Protein AF-A0A8H6CMC5-F1 (afdb_monomer_lite)

Foldseek 3Di:
DDDDDDPPDDDDDPPPDDDDDDDDPDPDDDDDDDDDDDDVVVPDCPVVVVVVCCVQPNDPVPDDVVDDRPPVSCCNPVPNNQPDPPPPPGRDDD

Organism: NCBI:txid560253

Sequence (94 aa):
MDVSMDRKDNCIDPAYLAHRSGANKSPEDRRVVYATYNCKAEGDLHEEYYRDRAKEWPATHMRKEGGELGATVALRYGFGSPMLSVASGKQLEV

Structure (mmCIF, N/CA/C/O backbone):
data_AF-A0A8H6CMC5-F1
#
_entry.id   AF-A0A8H6CMC5-F1
#
loop_
_atom_site.group_PDB
_atom_site.id
_atom_site.type_symbol
_atom_site.label_atom_id
_atom_site.label_alt_id
_atom_site.label_comp_id
_atom_site.label_asym_id
_atom_site.label_entity_id
_atom_site.label_seq_id
_atom_site.pdbx_PDB_ins_code
_atom_site.Cartn_x
_atom_site.Cartn_y
_atom_site.Cartn_z
_atom_site.occupancy
_atom_site.B_iso_or_equiv
_atom_site.auth_seq_id
_atom_site.auth_comp_id
_atom_site.auth_asym_id
_atom_site.auth_atom_id
_atom_site.pdbx_PDB_model_num
ATOM 1 N N . MET A 1 1 ? -18.099 2.878 -9.718 1.00 57.91 1 MET A N 1
ATOM 2 C CA . MET A 1 1 ? -18.335 1.581 -10.383 1.00 57.91 1 MET A CA 1
ATOM 3 C C . MET A 1 1 ? -18.133 0.529 -9.316 1.00 57.91 1 MET A C 1
ATOM 5 O O . MET A 1 1 ? -17.048 0.494 -8.756 1.00 57.91 1 MET A O 1
ATOM 9 N N . ASP A 1 2 ? -19.167 -0.239 -8.987 1.00 73.38 2 ASP A N 1
ATOM 10 C CA . ASP A 1 2 ? -19.037 -1.382 -8.081 1.00 73.38 2 ASP A CA 1
ATOM 11 C C . ASP A 1 2 ? -18.861 -2.640 -8.926 1.00 73.38 2 ASP A C 1
ATOM 13 O O . ASP A 1 2 ? -19.709 -2.955 -9.762 1.00 73.38 2 ASP A O 1
ATOM 17 N N . VAL A 1 3 ? -17.735 -3.324 -8.736 1.00 83.56 3 VAL A N 1
ATOM 18 C CA . VAL A 1 3 ? -17.427 -4.598 -9.390 1.00 83.56 3 VAL A CA 1
ATOM 19 C C . VAL A 1 3 ? -17.430 -5.671 -8.311 1.00 83.56 3 VAL A C 1
ATOM 21 O O . VAL A 1 3 ? -16.744 -5.542 -7.299 1.00 83.56 3 VAL A O 1
ATOM 24 N N . SER A 1 4 ? -18.238 -6.712 -8.505 1.00 87.75 4 SER A N 1
ATOM 25 C CA . SER A 1 4 ? -18.236 -7.869 -7.611 1.00 87.75 4 SER A CA 1
ATOM 26 C C . SER A 1 4 ? -17.018 -8.741 -7.915 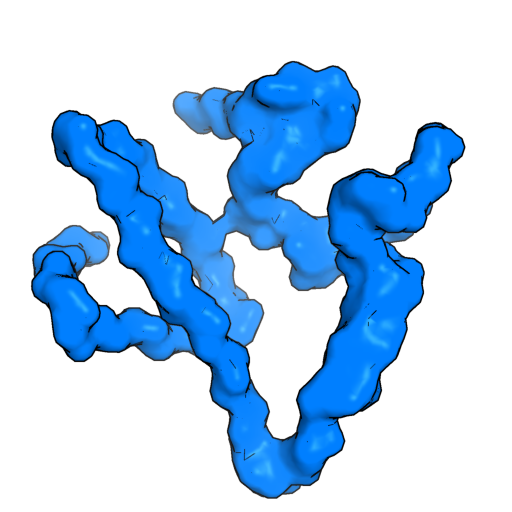1.00 87.75 4 SER A C 1
ATOM 28 O O . SER A 1 4 ? -16.706 -8.949 -9.084 1.00 87.75 4 SER A O 1
ATOM 30 N N . MET A 1 5 ? -16.338 -9.220 -6.874 1.00 88.81 5 MET A N 1
ATOM 31 C CA . MET A 1 5 ? -15.138 -10.054 -6.977 1.00 88.81 5 MET A CA 1
ATOM 32 C C . MET A 1 5 ? -15.336 -11.338 -6.168 1.00 88.81 5 MET A C 1
ATOM 34 O O . MET A 1 5 ? -15.832 -11.285 -5.039 1.00 88.81 5 MET A O 1
ATOM 38 N N . ASP A 1 6 ? -14.918 -12.472 -6.719 1.00 91.69 6 ASP A N 1
ATOM 39 C CA . ASP A 1 6 ? -14.780 -13.745 -6.010 1.00 91.69 6 ASP A CA 1
ATOM 40 C C . ASP A 1 6 ? -13.323 -13.954 -5.546 1.00 91.69 6 ASP A C 1
ATOM 42 O O . ASP A 1 6 ? -12.404 -13.229 -5.921 1.00 91.69 6 ASP A O 1
ATOM 46 N N . ARG A 1 7 ? -13.075 -14.974 -4.720 1.00 89.31 7 ARG A N 1
ATOM 47 C CA . ARG A 1 7 ? -11.792 -15.270 -4.055 1.00 89.31 7 ARG A CA 1
ATOM 48 C C . ARG A 1 7 ? -10.592 -15.443 -4.993 1.00 89.31 7 ARG A C 1
ATOM 50 O O . ARG A 1 7 ? -9.465 -15.474 -4.507 1.00 89.31 7 ARG A O 1
ATOM 57 N N . LYS A 1 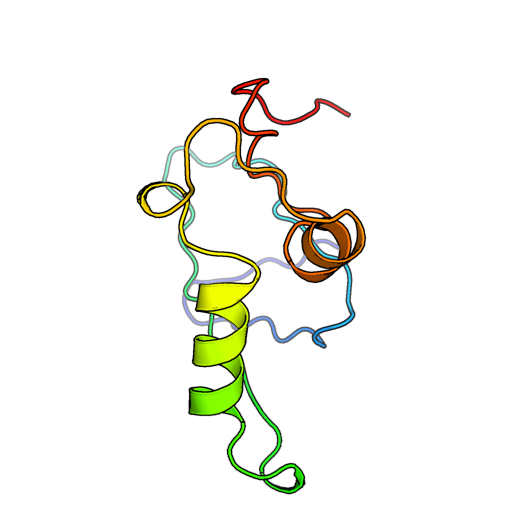8 ? -10.818 -15.637 -6.294 1.00 91.94 8 LYS A N 1
ATOM 58 C CA . LYS A 1 8 ? -9.769 -15.824 -7.311 1.00 91.94 8 LYS A CA 1
ATOM 59 C C . LYS A 1 8 ? -9.520 -14.580 -8.160 1.00 91.94 8 LYS A C 1
ATOM 61 O O . LYS A 1 8 ? -8.561 -14.573 -8.933 1.00 91.94 8 LYS A O 1
ATOM 66 N N . ASP A 1 9 ? -10.361 -13.562 -8.027 1.00 94.75 9 ASP A N 1
ATOM 67 C CA . ASP A 1 9 ? -10.219 -12.336 -8.793 1.00 94.75 9 ASP A CA 1
ATOM 68 C C . ASP A 1 9 ? -9.118 -11.466 -8.193 1.00 94.75 9 ASP A C 1
ATOM 70 O O . ASP A 1 9 ? -8.934 -11.393 -6.977 1.00 94.75 9 ASP A O 1
ATOM 74 N N . ASN A 1 10 ? -8.377 -10.793 -9.070 1.00 91.81 10 ASN A N 1
ATOM 75 C CA . ASN A 1 10 ? -7.275 -9.922 -8.689 1.00 91.81 10 ASN A CA 1
ATOM 76 C C . ASN A 1 10 ? -7.578 -8.496 -9.144 1.00 91.81 10 ASN A C 1
ATOM 78 O O . ASN A 1 10 ? -8.048 -8.286 -10.262 1.00 91.81 10 ASN A O 1
ATOM 82 N N . CYS A 1 11 ? -7.275 -7.524 -8.285 1.00 90.19 11 CYS A N 1
ATOM 83 C CA . CYS A 1 11 ? -7.265 -6.107 -8.632 1.00 90.19 11 CYS A CA 1
ATOM 84 C C . CYS A 1 11 ? -5.809 -5.654 -8.739 1.00 90.19 11 CYS A C 1
ATOM 86 O O . CYS A 1 11 ? -5.009 -5.953 -7.852 1.00 90.19 11 CYS A O 1
ATOM 88 N N . ILE A 1 12 ? -5.464 -4.974 -9.831 1.00 90.25 12 ILE A N 1
ATOM 89 C CA . ILE A 1 12 ? -4.126 -4.425 -10.052 1.00 90.25 12 ILE A CA 1
ATOM 90 C C . ILE A 1 12 ? -4.285 -2.932 -10.281 1.00 90.25 12 ILE A C 1
ATOM 92 O O . ILE A 1 12 ? -4.862 -2.513 -11.282 1.00 90.25 12 ILE A O 1
ATOM 96 N N . ASP A 1 13 ? -3.723 -2.153 -9.366 1.00 87.56 13 ASP A N 1
ATOM 97 C CA . ASP A 1 13 ? -3.776 -0.700 -9.393 1.00 87.56 13 ASP A CA 1
ATOM 98 C C . ASP A 1 13 ? -2.355 -0.126 -9.513 1.00 87.56 13 ASP A C 1
ATOM 100 O O . ASP A 1 13 ? -1.428 -0.631 -8.868 1.00 87.56 13 ASP A O 1
ATOM 104 N N . PRO A 1 14 ? -2.140 0.933 -10.316 1.00 86.88 14 PRO A N 1
ATOM 105 C CA . PRO A 1 14 ? -0.878 1.662 -10.311 1.00 86.88 14 PRO A CA 1
ATOM 106 C C . PRO A 1 14 ? -0.564 2.208 -8.914 1.00 86.88 14 PRO A C 1
ATOM 108 O O . PRO A 1 14 ? -1.462 2.663 -8.207 1.00 86.88 14 PRO A O 1
ATOM 111 N N . ALA A 1 15 ? 0.720 2.274 -8.552 1.00 80.81 15 ALA A N 1
ATOM 112 C CA . ALA A 1 15 ? 1.164 2.745 -7.234 1.00 80.81 15 ALA A CA 1
ATOM 113 C C . ALA A 1 15 ? 0.690 4.170 -6.868 1.00 80.81 15 ALA A C 1
ATOM 115 O O . ALA A 1 15 ? 0.657 4.529 -5.694 1.00 80.81 15 ALA A O 1
ATOM 116 N N . TYR A 1 16 ? 0.316 4.978 -7.864 1.00 79.62 16 TYR A N 1
ATOM 117 C CA . TYR A 1 16 ? -0.146 6.359 -7.692 1.00 79.62 16 TYR A CA 1
ATOM 118 C C . TYR A 1 16 ? -1.673 6.511 -7.702 1.00 79.62 16 TYR A C 1
ATOM 120 O O . TYR A 1 16 ? -2.176 7.628 -7.575 1.00 79.62 16 TYR A O 1
ATOM 128 N N . LEU A 1 17 ? -2.428 5.420 -7.864 1.00 82.38 17 LEU A N 1
ATOM 129 C CA . LEU A 1 17 ? -3.884 5.469 -7.812 1.00 82.38 17 LEU A CA 1
ATOM 130 C C . LEU A 1 17 ? -4.341 5.495 -6.352 1.00 82.38 17 LEU A C 1
ATOM 132 O O . LEU A 1 17 ? -4.224 4.503 -5.635 1.00 82.38 17 LEU A O 1
ATOM 136 N N . ALA A 1 18 ? -4.886 6.627 -5.910 1.00 78.00 18 ALA A N 1
ATOM 137 C CA . ALA A 1 18 ? -5.472 6.733 -4.580 1.00 78.00 18 ALA A CA 1
ATOM 138 C C . ALA A 1 18 ? -6.693 5.803 -4.457 1.00 78.00 18 ALA A C 1
ATOM 140 O O . ALA A 1 18 ? -7.661 5.936 -5.206 1.00 78.00 18 ALA A O 1
ATOM 141 N N . HIS A 1 19 ? -6.661 4.880 -3.494 1.00 79.81 19 HIS A N 1
ATOM 142 C CA . HIS A 1 19 ? -7.736 3.921 -3.244 1.00 79.81 19 HIS A CA 1
ATOM 143 C C . HIS A 1 19 ? -7.891 3.638 -1.745 1.00 79.81 19 HIS A C 1
ATOM 145 O O . HIS A 1 19 ? -6.973 3.838 -0.951 1.00 79.81 19 HIS A O 1
ATOM 151 N N . ARG A 1 20 ? -9.081 3.178 -1.341 1.00 79.81 20 ARG A N 1
ATOM 152 C CA . ARG A 1 20 ? -9.370 2.752 0.035 1.00 79.81 20 ARG A CA 1
ATOM 153 C C . ARG A 1 20 ? -10.399 1.634 0.060 1.00 79.81 20 ARG A C 1
ATOM 155 O O . ARG A 1 20 ? -11.253 1.542 -0.816 1.00 79.81 20 ARG A O 1
ATOM 162 N N . SER A 1 21 ? -10.378 0.845 1.129 1.00 80.31 21 SER A N 1
ATOM 163 C CA . SER A 1 21 ? -11.480 -0.068 1.423 1.00 80.31 21 SER A CA 1
ATOM 164 C C . SER A 1 21 ? -12.747 0.707 1.803 1.00 80.31 21 SER A C 1
ATOM 166 O O . SER A 1 21 ? -12.706 1.644 2.611 1.00 80.31 21 SER A O 1
ATOM 168 N N . GLY A 1 22 ? -13.882 0.280 1.249 1.00 82.06 22 GLY A N 1
ATOM 169 C CA . GLY A 1 22 ? -15.206 0.627 1.766 1.00 82.06 22 GLY A CA 1
ATOM 170 C C . GLY A 1 22 ? -15.530 -0.136 3.056 1.00 82.06 22 GLY A C 1
ATOM 171 O O . GLY A 1 22 ? -14.825 -1.082 3.426 1.00 82.06 22 GLY A O 1
ATOM 172 N N . ALA A 1 23 ? -16.614 0.252 3.732 1.00 83.31 23 ALA A N 1
ATOM 173 C CA . ALA A 1 23 ? -17.097 -0.448 4.924 1.00 83.31 23 ALA A CA 1
ATOM 174 C C . ALA A 1 23 ? -17.330 -1.947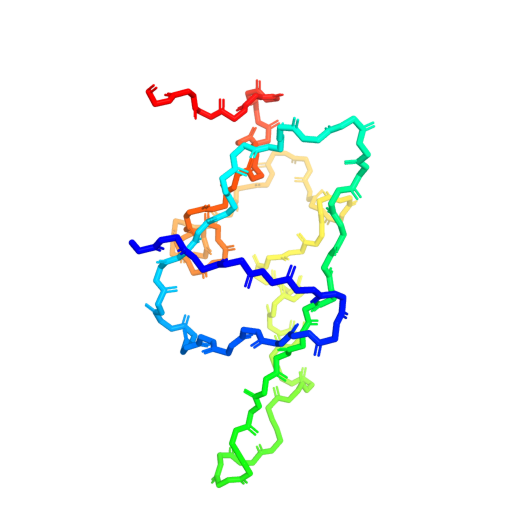 4.648 1.00 83.31 23 ALA A C 1
ATOM 176 O O . ALA A 1 23 ? -17.735 -2.332 3.546 1.00 83.31 23 ALA A O 1
ATOM 177 N N . ASN A 1 24 ? -17.067 -2.803 5.640 1.00 84.44 24 ASN A N 1
ATOM 178 C CA . ASN A 1 24 ? -17.455 -4.207 5.554 1.00 84.44 24 ASN A CA 1
ATOM 179 C C . ASN A 1 24 ? -18.917 -4.360 5.989 1.00 84.44 24 ASN A C 1
ATOM 181 O O . ASN A 1 24 ? -19.264 -3.978 7.101 1.00 84.44 24 ASN A O 1
ATOM 185 N N . LYS A 1 25 ? -19.765 -4.881 5.098 1.00 86.19 25 LYS A N 1
ATOM 186 C CA . LYS A 1 25 ? -21.196 -5.111 5.354 1.00 86.19 25 LYS A CA 1
ATOM 187 C C . LYS A 1 25 ? -21.538 -6.600 5.500 1.00 86.19 25 LYS A C 1
ATOM 189 O O . LYS A 1 25 ? -22.703 -6.920 5.712 1.00 86.19 25 LYS A O 1
ATOM 194 N N . SER A 1 26 ? -20.563 -7.502 5.348 1.00 84.06 26 SER A N 1
ATOM 195 C CA . SER A 1 26 ? -20.766 -8.936 5.562 1.00 84.06 26 SER A CA 1
ATOM 196 C C . SER A 1 26 ? -20.620 -9.296 7.046 1.00 84.06 26 SER A C 1
ATOM 198 O O . SER A 1 26 ? -19.945 -8.583 7.791 1.00 84.06 26 SER A O 1
ATOM 200 N N . PRO A 1 27 ? -21.208 -10.422 7.484 1.00 87.94 27 PRO A N 1
ATOM 201 C CA . PRO A 1 27 ? -20.994 -10.956 8.830 1.00 87.94 27 PRO A CA 1
ATOM 202 C C . PRO A 1 27 ? -19.620 -11.632 9.008 1.00 87.94 27 PRO A C 1
ATOM 204 O O . PRO A 1 27 ? -19.322 -12.125 10.090 1.00 87.94 27 PRO A O 1
ATOM 207 N N . GLU A 1 28 ? -18.793 -11.676 7.960 1.00 87.94 28 GLU A N 1
ATOM 208 C CA . GLU A 1 28 ? -17.497 -12.361 7.938 1.00 87.94 28 GLU A CA 1
ATOM 209 C C . GLU A 1 28 ? -16.344 -11.385 7.677 1.00 87.94 28 GLU A C 1
ATOM 211 O O . GLU A 1 28 ? -16.514 -10.360 7.008 1.00 87.94 28 GLU A O 1
ATOM 216 N N . ASP A 1 29 ? -15.142 -11.738 8.139 1.00 85.38 29 ASP A N 1
ATOM 217 C CA . ASP A 1 29 ? -13.918 -10.990 7.848 1.00 85.38 29 ASP A CA 1
ATOM 218 C C . ASP A 1 29 ? -13.622 -10.954 6.341 1.00 85.38 29 ASP A C 1
ATOM 220 O O . ASP A 1 29 ? -13.447 -11.992 5.698 1.00 85.38 29 ASP A O 1
ATOM 224 N N . ARG A 1 30 ? -13.435 -9.753 5.786 1.00 86.00 30 ARG A N 1
ATOM 225 C CA . ARG A 1 30 ? -12.908 -9.576 4.427 1.00 86.00 30 ARG A CA 1
ATOM 226 C C . ARG A 1 30 ? -11.381 -9.504 4.462 1.00 86.00 30 ARG A C 1
ATOM 228 O O . ARG A 1 30 ? -10.820 -8.534 4.966 1.00 86.00 30 ARG A O 1
ATOM 2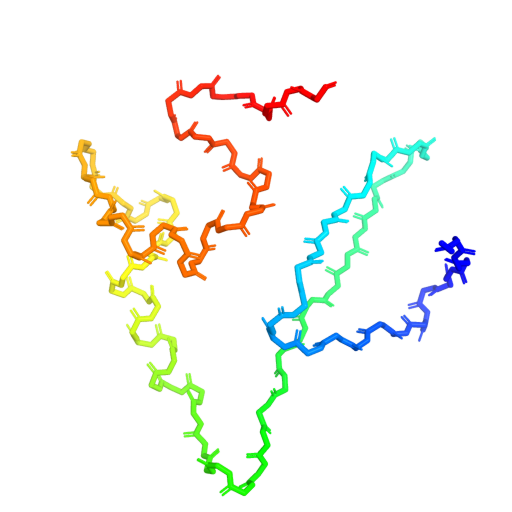35 N N . ARG A 1 31 ? -10.712 -10.517 3.905 1.00 85.88 31 ARG A N 1
ATOM 236 C CA . ARG A 1 31 ? -9.243 -10.629 3.856 1.00 85.88 31 ARG A CA 1
ATOM 237 C C . ARG A 1 31 ? -8.744 -10.520 2.416 1.00 85.88 31 ARG A C 1
ATOM 239 O O . ARG A 1 31 ? -9.366 -11.071 1.515 1.00 85.88 31 ARG A O 1
ATOM 246 N N . VAL A 1 32 ? -7.622 -9.831 2.219 1.00 86.12 32 VAL A N 1
ATOM 247 C CA . VAL A 1 32 ? -6.953 -9.647 0.920 1.00 86.12 32 VAL A CA 1
ATOM 248 C C . VAL A 1 32 ? -5.455 -9.856 1.112 1.00 86.12 32 VAL A C 1
ATOM 250 O O . VAL A 1 32 ? -4.899 -9.447 2.133 1.00 86.12 32 VAL A O 1
ATOM 253 N N . VAL A 1 33 ? -4.807 -10.490 0.135 1.00 87.50 33 VAL A N 1
ATOM 254 C CA . VAL A 1 33 ? -3.344 -10.572 0.057 1.00 87.50 33 VAL A CA 1
ATOM 255 C C . VAL A 1 33 ? -2.855 -9.460 -0.860 1.00 87.50 33 VAL A C 1
ATOM 257 O O . VAL A 1 33 ? -3.302 -9.356 -1.998 1.00 87.50 33 VAL A O 1
ATOM 260 N N . TYR A 1 34 ? -1.937 -8.636 -0.360 1.00 86.06 34 TYR A N 1
ATOM 261 C CA . TYR A 1 34 ? -1.317 -7.568 -1.137 1.00 86.06 34 TYR A CA 1
ATOM 262 C C . TYR A 1 34 ? 0.029 -8.035 -1.680 1.00 86.06 34 TYR A C 1
ATOM 264 O O . TYR A 1 34 ? 0.909 -8.420 -0.910 1.00 86.06 34 TYR A O 1
ATOM 272 N N . ALA A 1 35 ? 0.185 -7.967 -2.999 1.00 87.19 35 ALA A N 1
ATOM 273 C CA . ALA A 1 35 ? 1.447 -8.199 -3.683 1.00 87.19 35 ALA A CA 1
ATOM 274 C C . ALA A 1 35 ? 1.835 -6.937 -4.458 1.00 87.19 35 ALA A C 1
ATOM 276 O O . ALA A 1 35 ? 1.024 -6.387 -5.202 1.00 87.19 35 ALA A O 1
ATOM 277 N N . THR A 1 36 ? 3.075 -6.486 -4.283 1.00 85.81 36 THR A N 1
ATOM 278 C CA . THR A 1 36 ? 3.625 -5.357 -5.038 1.00 85.81 36 THR A CA 1
ATOM 279 C C . THR A 1 36 ? 4.419 -5.896 -6.215 1.00 85.81 36 THR A C 1
ATOM 281 O O . THR A 1 36 ? 5.292 -6.744 -6.043 1.00 85.81 36 THR A O 1
ATOM 284 N N . TYR A 1 37 ? 4.124 -5.391 -7.407 1.00 87.56 37 TYR A N 1
ATOM 285 C CA . TYR A 1 37 ? 4.867 -5.704 -8.618 1.00 87.56 37 TYR A CA 1
ATOM 286 C C . TYR A 1 37 ? 5.853 -4.575 -8.934 1.00 87.56 37 TYR A C 1
ATOM 288 O O . TYR A 1 37 ? 5.474 -3.405 -8.931 1.00 87.56 37 TYR A O 1
ATOM 296 N N . ASN A 1 38 ? 7.100 -4.934 -9.232 1.00 89.94 38 ASN A N 1
ATOM 297 C CA . ASN A 1 38 ? 8.117 -4.034 -9.771 1.00 89.94 38 ASN A CA 1
ATOM 298 C C . ASN A 1 38 ? 8.428 -4.446 -11.218 1.00 89.94 38 ASN A C 1
ATOM 300 O O . ASN A 1 38 ? 8.494 -5.633 -11.547 1.00 89.94 38 ASN A O 1
ATOM 304 N N . CYS A 1 39 ? 8.576 -3.457 -12.100 1.00 88.31 39 CYS A N 1
ATOM 305 C CA . CYS A 1 39 ? 8.868 -3.715 -13.498 1.00 88.31 39 CYS A CA 1
ATOM 306 C C . CYS A 1 39 ? 10.316 -4.187 -13.656 1.00 88.31 39 CYS A C 1
ATOM 308 O O . CYS A 1 39 ? 11.245 -3.495 -13.254 1.00 88.31 39 CYS A O 1
ATOM 310 N N . LYS A 1 40 ? 10.529 -5.313 -14.347 1.00 90.50 40 LYS A N 1
ATOM 311 C CA . LYS A 1 40 ? 11.874 -5.874 -14.579 1.00 90.50 40 LYS A CA 1
ATOM 312 C C . LYS A 1 40 ? 12.863 -4.882 -15.215 1.00 90.50 40 LYS A C 1
ATOM 314 O O . LYS A 1 40 ? 14.062 -4.986 -14.980 1.00 90.50 40 LYS A O 1
ATOM 319 N N . ALA A 1 41 ? 12.377 -3.941 -16.028 1.00 94.31 41 ALA A N 1
ATOM 320 C CA . ALA A 1 41 ? 13.215 -2.924 -16.669 1.00 94.31 41 ALA A CA 1
ATOM 321 C C . ALA A 1 41 ? 13.822 -1.912 -15.676 1.00 94.31 41 ALA A C 1
ATOM 323 O O . ALA A 1 41 ? 14.805 -1.258 -16.010 1.00 94.31 41 ALA A O 1
ATOM 324 N N . GLU A 1 42 ? 13.266 -1.801 -14.469 1.00 90.81 42 GLU A N 1
ATOM 325 C CA . GLU A 1 42 ? 13.736 -0.906 -13.404 1.00 90.81 42 GLU A CA 1
ATOM 326 C C . GLU A 1 42 ? 14.780 -1.577 -12.492 1.00 90.81 42 GLU A C 1
ATOM 328 O O . GLU A 1 42 ? 15.296 -0.941 -11.577 1.00 90.81 42 GLU A O 1
ATOM 333 N N . GLY A 1 43 ? 15.113 -2.849 -12.748 1.00 93.56 43 GLY A N 1
ATOM 334 C CA . GLY A 1 43 ? 15.960 -3.657 -11.871 1.00 93.56 43 GLY A CA 1
ATOM 335 C C . GLY A 1 43 ? 15.198 -4.208 -10.665 1.00 93.56 43 GLY A C 1
ATOM 336 O O . GLY A 1 43 ? 13.980 -4.088 -10.585 1.00 93.56 43 GLY A O 1
ATOM 337 N N . ASP A 1 44 ? 15.922 -4.843 -9.742 1.00 90.81 44 ASP A N 1
ATOM 338 C CA . ASP A 1 44 ? 15.349 -5.357 -8.496 1.00 90.81 44 ASP A CA 1
ATOM 339 C C . ASP A 1 44 ? 15.394 -4.277 -7.410 1.00 90.81 44 ASP A C 1
ATOM 341 O O . ASP A 1 44 ? 16.459 -3.930 -6.898 1.00 90.81 44 ASP A O 1
ATOM 345 N N . LEU A 1 45 ? 14.221 -3.738 -7.080 1.00 90.69 45 LEU A N 1
ATOM 346 C CA . LEU A 1 45 ? 14.057 -2.682 -6.079 1.00 90.69 45 LEU A CA 1
ATOM 347 C C . LEU A 1 45 ? 13.630 -3.221 -4.704 1.00 90.69 45 LEU A C 1
ATOM 349 O O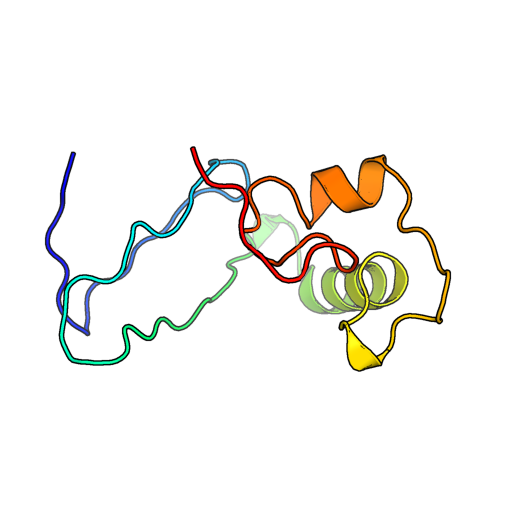 . LEU A 1 45 ? 13.387 -2.427 -3.795 1.00 90.69 45 LEU A O 1
ATOM 353 N N . HIS A 1 46 ? 13.507 -4.543 -4.529 1.00 89.38 46 HIS A N 1
ATOM 354 C CA . HIS A 1 46 ? 12.909 -5.145 -3.334 1.00 89.38 46 HIS A CA 1
ATOM 355 C C . HIS A 1 46 ? 13.658 -4.777 -2.047 1.00 89.38 46 HIS A C 1
ATOM 357 O O . HIS A 1 46 ? 13.081 -4.191 -1.128 1.00 89.38 46 HIS A O 1
ATOM 363 N N . GLU A 1 47 ? 14.949 -5.104 -1.985 1.00 92.62 47 GLU A N 1
ATOM 364 C CA . GLU A 1 47 ? 15.762 -4.925 -0.775 1.00 92.62 47 GLU A CA 1
ATOM 365 C C . GLU A 1 47 ? 15.912 -3.452 -0.393 1.00 92.62 47 GLU A C 1
ATOM 367 O O . GLU A 1 47 ? 15.762 -3.074 0.770 1.00 92.62 47 GLU A O 1
ATOM 372 N N . GLU A 1 48 ? 16.169 -2.603 -1.387 1.00 91.94 48 GLU A N 1
ATOM 373 C CA . GLU A 1 48 ? 16.278 -1.160 -1.200 1.00 91.94 48 GLU A CA 1
ATOM 374 C C . GLU A 1 48 ? 14.972 -0.562 -0.670 1.00 91.94 48 GLU A C 1
ATOM 376 O O . GLU A 1 48 ? 14.988 0.142 0.343 1.00 91.94 48 GLU A O 1
ATOM 381 N N . TYR A 1 49 ? 13.837 -0.912 -1.280 1.00 88.38 49 TYR A N 1
ATOM 382 C CA . TYR A 1 49 ? 12.527 -0.442 -0.844 1.00 88.38 49 TYR A CA 1
ATOM 383 C C . TYR A 1 49 ? 12.244 -0.795 0.620 1.00 88.38 49 TYR A C 1
ATOM 385 O O . TYR A 1 49 ? 11.827 0.069 1.395 1.00 88.38 49 TYR A O 1
ATOM 393 N N . TYR A 1 50 ? 12.470 -2.047 1.032 1.00 88.56 50 TYR A N 1
ATOM 394 C CA . TYR A 1 50 ? 12.167 -2.466 2.403 1.00 88.56 50 TYR A CA 1
ATOM 395 C C . TYR A 1 50 ? 13.138 -1.893 3.434 1.00 88.56 50 TYR A C 1
ATOM 397 O O . TYR A 1 50 ? 12.704 -1.549 4.537 1.00 88.56 50 TYR A O 1
ATOM 405 N N . ARG A 1 51 ? 14.415 -1.723 3.081 1.00 92.56 51 ARG A N 1
ATOM 406 C CA . ARG A 1 51 ? 15.398 -1.031 3.925 1.00 92.56 51 ARG A CA 1
ATOM 407 C C . ARG A 1 51 ? 14.972 0.413 4.189 1.00 92.56 51 ARG A C 1
ATOM 409 O O . ARG A 1 51 ? 14.952 0.850 5.341 1.00 92.56 51 ARG A O 1
ATOM 416 N N . ASP A 1 52 ? 14.597 1.138 3.141 1.00 90.38 52 ASP A N 1
ATOM 417 C CA . ASP A 1 52 ? 14.218 2.544 3.250 1.00 90.38 52 ASP A CA 1
ATOM 418 C C . ASP A 1 52 ? 12.869 2.693 3.965 1.00 90.38 52 ASP A C 1
ATOM 420 O O . ASP A 1 52 ? 12.736 3.507 4.881 1.00 90.38 52 ASP A O 1
ATOM 424 N N . ARG A 1 53 ? 11.896 1.825 3.661 1.00 87.00 53 ARG A N 1
ATOM 425 C CA . ARG A 1 53 ? 10.606 1.774 4.362 1.00 87.00 53 ARG A CA 1
ATOM 426 C C . ARG A 1 53 ? 10.765 1.470 5.849 1.00 87.00 53 ARG A C 1
ATOM 428 O O . ARG A 1 53 ? 10.070 2.083 6.650 1.00 87.00 53 ARG A O 1
ATOM 435 N N . ALA A 1 54 ? 11.654 0.559 6.244 1.00 87.75 54 ALA A N 1
ATOM 436 C CA . ALA A 1 54 ? 11.886 0.249 7.657 1.00 87.75 54 ALA A CA 1
ATOM 437 C C . ALA A 1 54 ? 12.459 1.448 8.429 1.00 87.75 54 ALA A C 1
ATOM 439 O O . ALA A 1 54 ? 12.128 1.645 9.597 1.00 87.75 54 ALA A O 1
ATOM 440 N N . LYS A 1 55 ? 13.286 2.265 7.768 1.00 87.56 55 LYS A N 1
ATOM 441 C CA . LYS A 1 55 ? 13.858 3.492 8.330 1.00 87.56 55 LYS A CA 1
ATOM 442 C C . LYS A 1 55 ? 12.842 4.634 8.391 1.00 87.56 55 LYS A C 1
ATOM 444 O O . LYS A 1 55 ? 12.751 5.309 9.412 1.00 87.56 55 LYS A O 1
ATOM 449 N N . GLU A 1 56 ? 12.116 4.873 7.302 1.00 86.75 56 GLU A N 1
ATOM 450 C CA . GLU A 1 56 ? 11.199 6.009 7.166 1.00 86.75 56 GLU A CA 1
ATOM 451 C C . GLU A 1 56 ? 9.840 5.739 7.827 1.00 86.75 56 GLU A C 1
ATOM 453 O O . GLU A 1 56 ? 9.297 6.606 8.503 1.00 86.75 56 GLU A O 1
ATOM 458 N N . TRP A 1 57 ? 9.292 4.534 7.676 1.00 84.19 57 TRP A N 1
ATOM 459 C CA . TRP A 1 57 ? 7.963 4.143 8.153 1.00 84.19 57 TRP A CA 1
ATOM 460 C C . TRP A 1 57 ? 7.988 2.781 8.867 1.00 84.19 57 TRP A C 1
ATOM 462 O O . TRP A 1 57 ? 7.386 1.807 8.394 1.00 84.19 57 TRP A O 1
ATOM 472 N N . PRO A 1 58 ? 8.664 2.686 10.027 1.00 84.94 58 PRO A N 1
ATOM 473 C CA . PRO A 1 58 ? 8.727 1.446 10.785 1.00 84.94 58 PRO A CA 1
ATOM 474 C C . PRO A 1 58 ? 7.332 0.981 11.220 1.00 84.94 58 PRO A C 1
ATOM 476 O O . PRO A 1 58 ? 6.398 1.781 11.403 1.00 84.94 58 PRO A O 1
ATOM 479 N N . ALA A 1 59 ? 7.203 -0.335 11.419 1.00 82.62 59 ALA A N 1
ATOM 480 C CA . ALA A 1 59 ? 6.009 -0.937 12.001 1.00 82.62 59 ALA A CA 1
ATOM 481 C C . ALA A 1 59 ? 5.667 -0.263 13.335 1.00 82.62 59 ALA A C 1
ATOM 483 O O . ALA A 1 59 ? 6.559 0.162 14.066 1.00 82.62 59 ALA A O 1
ATOM 484 N N . THR A 1 60 ? 4.379 -0.188 13.672 1.00 78.50 60 THR A N 1
ATOM 485 C CA . THR A 1 60 ? 3.900 0.574 14.836 1.00 78.50 60 THR A CA 1
ATOM 486 C C . THR A 1 60 ? 4.623 0.207 16.135 1.00 78.50 60 THR A C 1
ATOM 488 O O . THR A 1 60 ? 5.006 1.103 16.875 1.00 78.50 60 THR A O 1
ATOM 491 N N . HIS A 1 61 ? 4.894 -1.080 16.372 1.00 81.06 61 HIS A N 1
ATOM 492 C CA . HIS A 1 61 ? 5.604 -1.561 17.567 1.00 81.06 61 HIS A CA 1
ATOM 493 C C . HIS A 1 61 ? 7.114 -1.248 17.586 1.00 81.06 61 HIS A C 1
ATOM 495 O O . HIS A 1 61 ? 7.756 -1.414 18.615 1.00 81.06 61 HIS A O 1
ATOM 501 N N . MET A 1 62 ? 7.688 -0.824 16.457 1.00 84.12 62 MET A N 1
ATOM 502 C CA . MET A 1 62 ? 9.089 -0.402 16.337 1.00 84.12 62 MET A CA 1
ATOM 503 C C . MET A 1 62 ? 9.246 1.127 16.391 1.00 84.12 62 MET A C 1
ATOM 505 O O . MET A 1 62 ? 10.366 1.635 16.345 1.00 84.12 62 MET A O 1
ATOM 509 N N . ARG A 1 63 ? 8.141 1.884 16.450 1.00 83.50 63 ARG A N 1
ATOM 510 C CA . ARG A 1 63 ? 8.183 3.349 16.546 1.00 83.50 63 ARG A CA 1
ATOM 511 C C . ARG A 1 63 ? 8.583 3.761 17.958 1.00 83.50 63 ARG A C 1
ATOM 513 O O . ARG A 1 63 ? 8.101 3.197 18.935 1.00 83.50 63 ARG A O 1
ATOM 520 N N . LYS A 1 64 ? 9.447 4.772 18.057 1.00 79.94 64 LYS A N 1
ATOM 521 C CA . LYS A 1 64 ? 9.792 5.390 19.341 1.00 79.94 64 LYS A CA 1
ATOM 522 C C . LYS A 1 64 ? 8.597 6.181 19.867 1.00 79.94 64 LYS A C 1
ATOM 524 O O . LYS A 1 64 ? 7.924 6.869 19.099 1.00 79.94 64 LYS A O 1
ATOM 529 N N . GLU A 1 65 ? 8.363 6.100 21.169 1.00 73.44 65 GLU A N 1
ATOM 530 C CA . GLU A 1 65 ? 7.345 6.897 21.848 1.00 73.44 65 GLU A CA 1
ATOM 531 C C . GLU A 1 65 ? 7.657 8.395 21.684 1.00 73.44 65 GLU A C 1
ATOM 533 O O . GLU A 1 65 ? 8.807 8.812 21.820 1.00 73.44 65 GLU A O 1
ATOM 538 N N . GLY A 1 66 ? 6.658 9.191 21.289 1.00 70.38 66 GLY A N 1
ATOM 539 C CA . GLY A 1 66 ? 6.843 10.610 20.952 1.00 70.38 66 GLY A CA 1
ATOM 540 C C . GLY A 1 66 ? 7.615 10.886 19.651 1.00 70.38 66 GLY A C 1
ATOM 541 O O . GLY A 1 66 ? 7.910 12.039 19.356 1.00 70.38 66 GLY A O 1
ATOM 542 N N . GLY A 1 67 ? 7.954 9.860 18.863 1.00 65.31 67 GLY A N 1
ATOM 543 C CA . GLY A 1 67 ? 8.611 10.031 17.569 1.00 65.31 67 GLY A CA 1
ATOM 544 C C . GLY A 1 67 ? 7.644 10.539 16.500 1.00 65.31 67 GLY A C 1
ATOM 545 O O . GLY A 1 67 ? 6.696 9.843 16.137 1.00 65.31 67 GLY A O 1
ATOM 546 N N . GLU A 1 68 ? 7.907 11.727 15.959 1.00 66.06 68 GLU A N 1
ATOM 547 C CA . GLU A 1 68 ? 7.168 12.252 14.812 1.00 66.06 68 GLU A CA 1
ATOM 548 C C . GLU A 1 68 ? 7.688 11.651 13.502 1.00 66.06 68 GLU A C 1
ATOM 550 O O . GLU A 1 68 ? 8.893 11.574 13.251 1.00 66.06 68 GLU A O 1
ATOM 555 N N . LEU A 1 69 ? 6.762 11.238 12.637 1.00 69.62 69 LEU A N 1
ATOM 556 C CA . LEU A 1 69 ? 7.074 10.914 11.249 1.00 69.62 69 LEU A CA 1
ATOM 557 C C . LEU A 1 69 ? 7.017 12.228 10.470 1.00 69.62 69 LEU A C 1
ATOM 559 O O . LEU A 1 69 ? 5.999 12.918 10.509 1.00 69.62 69 LEU A O 1
ATOM 563 N N . GLY A 1 70 ? 8.098 12.585 9.772 1.00 69.25 70 GLY A N 1
ATOM 564 C CA . GLY A 1 70 ? 8.132 13.821 8.988 1.00 69.25 70 GLY A CA 1
ATOM 565 C C . GLY A 1 70 ? 6.960 13.894 8.000 1.00 69.25 70 GLY A C 1
ATOM 566 O O . GLY A 1 70 ? 6.580 12.879 7.412 1.00 69.25 70 GLY A O 1
ATOM 567 N N . ALA A 1 71 ? 6.398 15.090 7.792 1.00 66.94 71 ALA A N 1
ATOM 568 C CA . ALA A 1 71 ? 5.185 15.294 6.987 1.00 66.94 71 ALA A CA 1
ATOM 569 C C . ALA A 1 71 ? 5.248 14.627 5.596 1.00 66.94 71 ALA A C 1
ATOM 571 O O . ALA A 1 71 ? 4.290 13.989 5.161 1.00 66.94 71 ALA A O 1
ATOM 572 N N . THR A 1 72 ? 6.402 14.689 4.927 1.00 71.25 72 THR A N 1
ATOM 573 C CA . THR A 1 72 ? 6.641 14.042 3.625 1.00 71.25 72 THR A CA 1
ATOM 574 C C . THR A 1 72 ? 6.520 12.518 3.684 1.00 71.25 72 THR A C 1
ATOM 576 O O . THR A 1 72 ? 5.969 11.900 2.778 1.00 71.25 72 THR A O 1
ATOM 579 N N . VAL A 1 73 ? 7.006 11.899 4.759 1.00 75.12 73 VAL A N 1
ATOM 580 C CA . VAL A 1 73 ? 6.934 10.449 4.963 1.00 75.12 73 VAL A CA 1
ATOM 581 C C . VAL A 1 73 ? 5.487 10.024 5.225 1.00 75.12 73 VAL A C 1
ATOM 583 O O . VAL A 1 73 ? 5.019 9.038 4.655 1.00 75.12 73 VAL A O 1
ATOM 586 N N . ALA A 1 74 ? 4.756 10.792 6.039 1.00 72.88 74 ALA A N 1
ATOM 587 C CA . ALA A 1 74 ? 3.341 10.548 6.301 1.00 72.88 74 ALA A CA 1
ATOM 588 C C . ALA A 1 74 ? 2.489 10.642 5.029 1.00 72.88 74 ALA A C 1
ATOM 590 O O . ALA A 1 74 ? 1.610 9.810 4.824 1.00 72.88 74 ALA A O 1
ATOM 591 N N . LEU A 1 75 ? 2.791 11.584 4.134 1.00 71.88 75 LEU A N 1
ATOM 592 C CA . LEU A 1 75 ? 2.143 11.669 2.824 1.00 71.88 75 LEU A CA 1
ATOM 593 C C . LEU A 1 75 ? 2.570 10.537 1.877 1.00 71.88 75 LEU A C 1
ATOM 595 O O . LEU A 1 75 ? 1.770 10.085 1.070 1.00 71.88 75 LEU A O 1
ATOM 599 N N . ARG A 1 76 ? 3.804 10.035 1.970 1.00 75.75 76 ARG A N 1
ATOM 600 C CA . ARG A 1 76 ? 4.269 8.931 1.115 1.00 75.75 76 ARG A CA 1
ATOM 601 C C . ARG A 1 76 ? 3.651 7.582 1.495 1.00 75.75 76 ARG A C 1
ATOM 603 O O . ARG A 1 76 ? 3.233 6.845 0.612 1.00 75.75 76 ARG A O 1
ATOM 610 N N . TYR A 1 77 ? 3.608 7.249 2.787 1.00 76.19 77 TYR A N 1
ATOM 611 C CA . TYR A 1 77 ? 3.202 5.912 3.259 1.00 76.19 77 TYR A CA 1
ATOM 612 C C . TYR A 1 77 ? 1.855 5.872 3.989 1.00 76.19 77 TYR A C 1
ATOM 614 O O . TYR A 1 77 ? 1.293 4.795 4.180 1.00 76.19 77 TYR A O 1
ATOM 622 N N . GLY A 1 78 ? 1.355 7.020 4.444 1.00 70.44 78 GLY A N 1
ATOM 623 C CA . GLY A 1 78 ? 0.126 7.139 5.228 1.00 70.44 78 GLY A CA 1
ATOM 624 C C . GLY A 1 78 ? -1.017 7.854 4.506 1.00 70.44 78 GLY A C 1
ATOM 625 O O . GLY A 1 78 ? -2.107 7.943 5.069 1.00 70.44 78 GLY A O 1
ATOM 626 N N . PHE A 1 79 ? -0.810 8.355 3.284 1.00 67.25 79 PHE A N 1
ATOM 627 C CA . PHE A 1 79 ? -1.852 9.063 2.541 1.00 67.25 79 PHE A CA 1
ATOM 628 C C . PHE A 1 79 ? -3.030 8.136 2.227 1.00 67.25 79 PHE A C 1
ATOM 630 O O . PHE A 1 79 ? -2.871 7.087 1.610 1.00 67.25 79 PHE A O 1
ATOM 637 N N . GLY A 1 80 ? -4.217 8.508 2.712 1.00 56.50 80 GLY A N 1
ATOM 638 C CA . GLY A 1 80 ? -5.433 7.698 2.589 1.00 56.50 80 GLY A CA 1
ATOM 639 C C . GLY A 1 80 ? -5.492 6.471 3.508 1.00 56.50 80 GLY A C 1
ATOM 640 O O . GLY A 1 80 ? -6.472 5.726 3.454 1.00 56.50 80 GLY A O 1
ATOM 641 N N . SER A 1 81 ? -4.490 6.256 4.368 1.00 58.59 81 SER A N 1
ATOM 642 C CA . SER A 1 81 ? -4.496 5.134 5.301 1.00 58.59 81 SER A CA 1
ATOM 643 C C . SER A 1 81 ? -5.601 5.311 6.351 1.00 58.59 81 SER A C 1
ATOM 645 O O . SER A 1 81 ? -5.630 6.332 7.040 1.00 58.59 81 SER A O 1
ATOM 647 N N . PRO A 1 82 ? -6.487 4.312 6.539 1.00 47.12 82 PRO A N 1
ATOM 648 C CA . PRO A 1 82 ? -7.430 4.292 7.652 1.00 47.12 82 PRO A CA 1
ATOM 649 C C . PRO A 1 82 ? -6.738 3.952 8.978 1.00 47.12 82 PRO A C 1
ATOM 651 O O . PRO A 1 82 ? -7.404 3.922 10.014 1.00 47.12 82 PRO A O 1
ATOM 654 N N . MET A 1 83 ? -5.425 3.660 8.961 1.00 47.47 83 MET A N 1
ATOM 655 C CA . MET A 1 83 ? -4.642 3.474 10.175 1.00 47.47 83 MET A CA 1
ATOM 656 C C . MET A 1 83 ? -4.622 4.796 10.931 1.00 47.47 83 MET A C 1
ATOM 658 O O . MET A 1 83 ? -3.837 5.687 10.618 1.00 47.47 83 MET A O 1
ATOM 662 N N . LEU A 1 84 ? -5.561 4.879 11.874 1.00 45.28 84 LEU A N 1
ATOM 663 C CA . LEU A 1 84 ? -5.634 5.712 13.064 1.00 45.28 84 LEU A CA 1
ATOM 664 C C . LEU A 1 84 ? -4.434 6.649 13.173 1.00 45.28 84 LEU A C 1
ATOM 666 O O . LEU A 1 84 ? -3.298 6.176 13.296 1.00 45.28 84 LEU A O 1
ATOM 670 N N . SER A 1 85 ? -4.674 7.967 13.214 1.00 44.78 85 SER A N 1
ATOM 671 C CA . SER A 1 85 ? -3.663 8.819 13.832 1.00 44.78 85 SER A CA 1
ATOM 672 C C . SER A 1 85 ? -3.378 8.166 15.182 1.00 44.78 85 SER A C 1
ATOM 674 O O . SER A 1 85 ? -4.302 7.793 15.911 1.00 44.78 85 SER A O 1
ATOM 676 N N . VAL A 1 86 ? -2.107 7.872 15.448 1.00 43.38 86 VAL A N 1
ATOM 677 C CA . VAL A 1 86 ? -1.718 7.016 16.581 1.00 43.38 86 VAL A CA 1
ATOM 678 C C . VAL A 1 86 ? -2.287 7.573 17.903 1.00 43.38 86 VAL A C 1
ATOM 680 O O . VAL A 1 86 ? -2.482 6.834 18.859 1.00 43.38 86 VAL A O 1
ATOM 683 N N . ALA A 1 87 ? -2.638 8.864 17.907 1.00 43.94 87 ALA A N 1
ATOM 684 C CA . ALA A 1 87 ? -3.294 9.589 18.981 1.00 43.94 87 ALA A CA 1
ATOM 685 C C . ALA A 1 87 ? -4.827 9.409 19.098 1.00 43.94 87 ALA A C 1
ATOM 687 O O . ALA A 1 87 ? -5.337 9.481 20.211 1.00 43.94 87 ALA A O 1
ATOM 688 N N . SER A 1 88 ? -5.593 9.225 18.012 1.00 45.47 88 SER A N 1
ATOM 689 C CA . SER A 1 88 ? -7.068 9.282 18.082 1.00 45.47 88 SER A CA 1
ATOM 690 C C . SER A 1 88 ? -7.747 7.932 18.297 1.00 45.47 88 SER A C 1
ATOM 692 O O . SER A 1 88 ? -8.904 7.894 18.716 1.00 45.47 88 SER A O 1
ATOM 694 N N . GLY A 1 89 ? -7.082 6.820 17.965 1.00 41.31 89 GLY A N 1
ATOM 695 C CA . GLY A 1 89 ? -7.652 5.477 18.117 1.00 41.31 89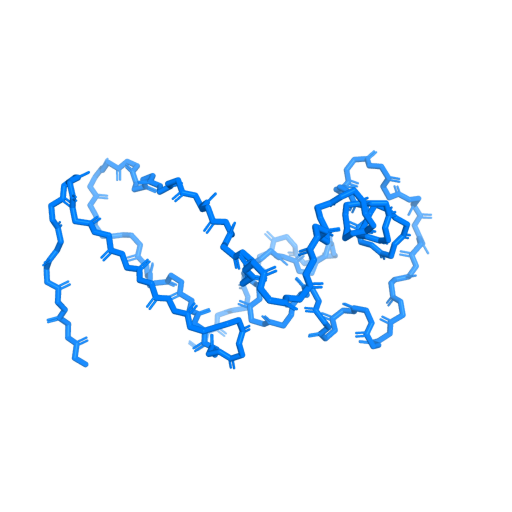 GLY A CA 1
ATOM 696 C C . GLY A 1 89 ? -8.923 5.210 17.288 1.00 41.31 89 GLY A C 1
ATOM 697 O O . GLY A 1 89 ? -9.518 4.142 17.420 1.00 41.31 89 GLY A O 1
ATOM 698 N N . LYS A 1 90 ? -9.360 6.155 16.440 1.00 41.09 90 LYS A N 1
ATOM 699 C CA . LYS A 1 90 ? -10.534 6.034 15.559 1.00 41.09 90 LYS A CA 1
ATOM 700 C C . LYS A 1 90 ? -10.257 6.560 14.151 1.00 41.09 90 LYS A C 1
ATOM 702 O O . LYS A 1 90 ? -9.519 7.533 13.974 1.00 41.09 90 LYS A O 1
ATOM 707 N N . GLN A 1 91 ? -10.833 5.882 13.157 1.00 43.56 91 GLN A N 1
ATOM 708 C CA . GLN A 1 91 ? -10.829 6.333 11.768 1.00 43.56 91 GLN A CA 1
ATOM 709 C C . GLN A 1 91 ? -11.608 7.651 11.697 1.00 43.56 91 GLN A C 1
ATOM 711 O O . GLN A 1 91 ? -12.644 7.770 12.348 1.00 43.56 91 GLN A O 1
ATOM 716 N N . LEU A 1 92 ? -11.121 8.631 10.931 1.00 44.25 92 LEU A N 1
ATOM 717 C CA . LEU A 1 92 ? -11.892 9.846 10.669 1.00 44.25 92 LEU A CA 1
ATOM 718 C C . LEU A 1 92 ? -13.198 9.442 9.972 1.00 44.25 92 LEU A C 1
ATOM 720 O O . LEU A 1 92 ? -13.172 8.799 8.915 1.00 44.25 92 LEU A O 1
ATOM 724 N N . GLU A 1 93 ? -14.321 9.752 10.612 1.00 48.38 93 GLU A N 1
ATOM 725 C CA . GLU A 1 93 ? -15.637 9.652 9.992 1.00 48.38 93 GLU A CA 1
ATOM 726 C C . GLU A 1 93 ? -15.740 10.749 8.928 1.00 48.38 93 GLU A C 1
ATOM 728 O O . GLU A 1 93 ? -15.261 11.867 9.133 1.00 48.38 93 GLU A O 1
ATOM 733 N N . VAL A 1 94 ? -16.276 10.379 7.763 1.00 50.28 94 VAL A N 1
ATOM 734 C CA . VAL A 1 94 ? -16.594 11.312 6.673 1.00 50.28 94 VAL A CA 1
ATOM 735 C C . VAL A 1 94 ? -18.015 11.800 6.877 1.00 50.28 94 VAL A C 1
ATOM 737 O O . VAL A 1 94 ? -18.876 10.918 7.100 1.00 50.28 94 VAL A O 1
#

Secondary structure (DSSP, 8-state):
------TT------TT----PPPP-SSS-----------GGG---HHHHHHHHHHHS--GGGSPTTPPPPHHHHHHHSTT--S--TTT-SPPP-

Radius of gyration: 16.25 Å; chains: 1; bounding box: 38×31×38 Å

pLDDT: mean 77.38, std 15.35, range [41.09, 94.75]